Protein AF-A0A7C3XL91-F1 (afdb_monomer_lite)

Radius of gyration: 19.85 Å; chains: 1; bounding box: 43×28×61 Å

pLDDT: mean 85.0, std 7.69, range [58.5, 97.31]

Sequence (152 aa):
MSNKLIEIAEDSARGGFFLFTGNALSLIILAIGSIIVARLLGPDNYGLYSLSLVVPSILAGFTDFGISYALTRFSAKFRVESKSDLVASILKSGLLFKLIIGILMSLICFIFSDTFATYILNRSGMSFLVRIASFMILFQTIFTALNSSFIG

Foldseek 3Di:
DVVVVVVVVVVVVVLVVVVVVVVVVVVVVVVVVLVVVCVVLDPVRNVLLVLLQPVLVVLLVVLPPCLLVVLLVVLVVVVVVVNVVVNVVSLVVSLVSLQVSLVVSLVVQLVCLQVCCCPVVVHNVNSVSNNVSSNVSNVSSNVSSVVSNVSD

Secondary structure (DSSP, 8-state):
-HHHHHHHHHHHHHHHHHHHHHHHHHHHHHHHHHHHHHHHHHHHHHHHHHHHHHHHHHHHHHT-TTHHHHHHHHHHHHHHTT-HHHHHHHHHHHHHHHHHHHHHHHHHHHHTHHHHHHHTSS-GGGHHHHHHHHHHHHHHHHHHHHHHHHH-

Structure (mmCIF, N/CA/C/O backbone):
data_AF-A0A7C3XL91-F1
#
_entry.id   AF-A0A7C3XL91-F1
#
loop_
_atom_site.group_PDB
_atom_site.id
_atom_site.type_symbol
_atom_site.label_atom_id
_atom_site.label_alt_id
_atom_site.label_comp_id
_atom_site.label_asym_id
_atom_site.label_entity_id
_atom_site.label_seq_id
_atom_site.pdbx_PDB_ins_code
_atom_site.Cartn_x
_atom_site.Cartn_y
_atom_site.Cartn_z
_atom_site.occupancy
_atom_site.B_iso_or_equiv
_atom_site.auth_seq_id
_atom_site.auth_comp_id
_atom_site.auth_asym_id
_atom_site.auth_atom_id
_atom_site.pdbx_PDB_model_num
ATOM 1 N N . MET A 1 1 ? 16.577 10.152 -36.820 1.00 60.44 1 MET A N 1
ATOM 2 C CA . MET A 1 1 ? 16.574 10.573 -35.398 1.00 60.44 1 MET A CA 1
ATOM 3 C C . MET A 1 1 ? 15.177 10.985 -34.926 1.00 60.44 1 MET A C 1
ATOM 5 O O . MET A 1 1 ? 14.766 10.496 -33.887 1.00 60.44 1 MET A O 1
ATOM 9 N N . SER A 1 2 ? 14.423 11.777 -35.706 1.00 70.88 2 SER A N 1
ATOM 10 C CA . SER A 1 2 ? 13.025 12.160 -35.406 1.00 70.88 2 SER A CA 1
ATOM 11 C C . SER A 1 2 ? 12.072 10.967 -35.189 1.00 70.88 2 SER A C 1
ATOM 13 O O . SER A 1 2 ? 11.423 10.916 -34.151 1.00 70.88 2 SER A O 1
ATOM 15 N N . ASN A 1 3 ? 12.073 9.954 -36.068 1.00 80.88 3 ASN A N 1
ATOM 16 C CA . ASN A 1 3 ? 11.155 8.806 -35.936 1.00 80.88 3 ASN A CA 1
ATOM 17 C C . ASN A 1 3 ? 11.320 8.011 -34.628 1.00 80.88 3 ASN A C 1
ATOM 19 O O . ASN A 1 3 ? 10.329 7.602 -34.044 1.00 80.88 3 ASN A O 1
ATOM 23 N N . LYS A 1 4 ? 12.552 7.857 -34.119 1.00 85.06 4 LYS A N 1
ATOM 24 C CA . LYS A 1 4 ? 12.810 7.131 -32.863 1.00 85.06 4 LYS A CA 1
ATOM 25 C C . LYS A 1 4 ? 12.297 7.890 -31.633 1.00 85.06 4 LYS A C 1
ATOM 27 O O . LYS A 1 4 ? 11.898 7.276 -30.654 1.00 85.06 4 LYS A O 1
ATOM 32 N N . LEU A 1 5 ? 12.318 9.224 -31.672 1.00 89.69 5 LEU A N 1
ATOM 33 C CA . LEU A 1 5 ? 11.750 10.050 -30.602 1.00 89.69 5 LEU A CA 1
ATOM 34 C C . 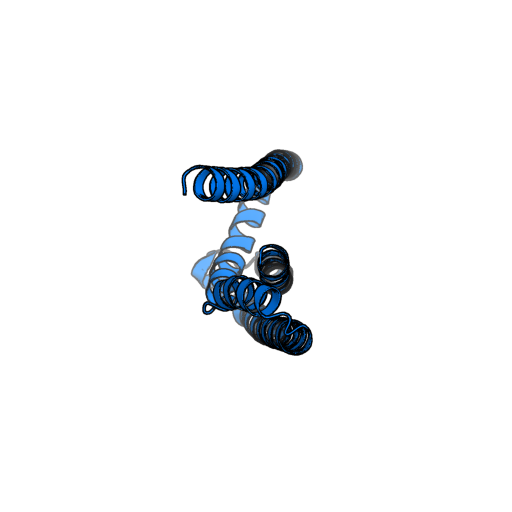LEU A 1 5 ? 10.220 9.990 -30.608 1.00 89.69 5 LEU A C 1
ATOM 36 O O . LEU A 1 5 ? 9.619 9.951 -29.541 1.00 89.69 5 LEU A O 1
ATOM 40 N N . ILE A 1 6 ? 9.613 9.955 -31.798 1.00 89.44 6 ILE A N 1
ATOM 41 C CA . ILE A 1 6 ? 8.161 9.809 -31.963 1.00 89.44 6 ILE A CA 1
ATOM 42 C C . ILE A 1 6 ? 7.700 8.448 -31.427 1.00 89.44 6 ILE A C 1
ATOM 44 O O . ILE A 1 6 ? 6.763 8.405 -30.642 1.00 89.44 6 ILE A O 1
ATOM 48 N N . GLU A 1 7 ? 8.409 7.367 -31.758 1.00 89.38 7 GLU A N 1
ATOM 49 C CA . GLU A 1 7 ? 8.102 6.006 -31.292 1.00 89.38 7 GLU A CA 1
ATOM 50 C C . GLU A 1 7 ? 8.181 5.880 -29.758 1.00 89.38 7 GLU A C 1
ATOM 52 O O . GLU A 1 7 ? 7.243 5.412 -29.119 1.00 89.38 7 GLU A O 1
ATOM 57 N N . ILE A 1 8 ? 9.246 6.402 -29.132 1.00 89.12 8 ILE A N 1
ATOM 58 C CA . ILE A 1 8 ? 9.374 6.417 -27.662 1.00 89.12 8 ILE A CA 1
ATOM 59 C C . ILE A 1 8 ? 8.254 7.243 -27.014 1.00 89.12 8 ILE A C 1
ATOM 61 O O . ILE A 1 8 ? 7.741 6.870 -25.954 1.00 89.12 8 ILE A O 1
ATOM 65 N N . ALA A 1 9 ? 7.887 8.377 -27.619 1.00 89.81 9 ALA A N 1
ATOM 66 C CA . ALA A 1 9 ? 6.806 9.219 -27.121 1.00 89.81 9 ALA A CA 1
ATOM 67 C C . ALA A 1 9 ? 5.447 8.513 -27.224 1.00 89.81 9 ALA A C 1
ATOM 69 O O . ALA A 1 9 ? 4.657 8.598 -26.286 1.00 89.81 9 ALA A O 1
ATOM 70 N N . GLU A 1 10 ? 5.195 7.790 -28.315 1.00 91.75 10 GLU A N 1
ATOM 71 C CA . GLU A 1 10 ? 3.971 7.019 -28.527 1.00 91.75 10 GLU A CA 1
ATOM 72 C C . GLU A 1 10 ? 3.849 5.861 -27.528 1.00 91.75 10 GLU A C 1
ATOM 74 O O . GLU A 1 10 ? 2.826 5.751 -26.850 1.00 91.75 10 GLU A O 1
ATOM 79 N N . ASP A 1 11 ? 4.909 5.069 -27.340 1.00 88.31 11 ASP A N 1
ATOM 80 C CA . ASP A 1 11 ? 4.933 3.976 -26.359 1.00 88.31 11 ASP A CA 1
ATOM 81 C C . ASP A 1 11 ? 4.738 4.486 -24.926 1.00 88.31 11 ASP A C 1
ATOM 83 O O . ASP A 1 11 ? 3.955 3.929 -24.147 1.00 88.31 11 ASP A O 1
ATOM 87 N N . SER A 1 12 ? 5.399 5.595 -24.583 1.00 88.81 12 SER A N 1
ATOM 88 C CA . SER A 1 12 ? 5.260 6.234 -23.271 1.00 88.81 12 SER A CA 1
ATOM 89 C C . SER A 1 12 ? 3.850 6.784 -23.058 1.00 88.81 12 SER A C 1
ATOM 91 O O . SER A 1 12 ? 3.268 6.597 -21.988 1.00 88.81 12 SER A O 1
ATOM 93 N N . ALA A 1 13 ? 3.274 7.436 -24.073 1.00 91.62 13 ALA A N 1
ATOM 94 C CA . ALA A 1 13 ? 1.916 7.965 -24.020 1.00 91.62 13 ALA A CA 1
ATOM 95 C C . ALA A 1 13 ? 0.889 6.839 -23.886 1.00 91.62 13 ALA A C 1
ATOM 97 O O . ALA A 1 13 ? -0.041 6.949 -23.090 1.00 91.62 13 ALA A O 1
ATOM 98 N N . ARG A 1 14 ? 1.080 5.728 -24.602 1.00 90.81 14 ARG A N 1
ATOM 99 C CA . ARG A 1 14 ? 0.198 4.564 -24.541 1.00 90.81 14 ARG A CA 1
ATOM 100 C C . ARG A 1 14 ? 0.249 3.893 -23.170 1.00 90.81 14 ARG A C 1
ATOM 102 O O . ARG A 1 14 ? -0.801 3.669 -22.571 1.00 90.81 14 ARG A O 1
ATOM 109 N N . GLY A 1 15 ? 1.448 3.628 -22.646 1.00 88.06 15 GLY A N 1
ATOM 110 C CA . GLY A 1 15 ? 1.629 3.073 -21.301 1.00 88.06 15 GLY A CA 1
ATOM 111 C C . GLY A 1 15 ? 1.049 3.987 -20.219 1.00 88.06 15 GLY A C 1
ATOM 112 O O . GLY A 1 15 ? 0.269 3.544 -19.374 1.00 88.06 15 GLY A O 1
ATOM 113 N N . GLY A 1 16 ? 1.345 5.286 -20.303 1.00 90.81 16 GLY A N 1
ATOM 114 C CA . GLY A 1 16 ? 0.785 6.302 -19.416 1.00 90.81 16 GLY A CA 1
ATOM 115 C C . GLY A 1 16 ? -0.741 6.379 -19.484 1.00 90.81 16 GLY A C 1
ATOM 116 O O . GLY A 1 16 ? -1.387 6.468 -18.445 1.00 90.81 16 GLY A O 1
ATOM 117 N N . PHE A 1 17 ? -1.334 6.273 -20.675 1.00 93.69 17 PHE A N 1
ATOM 118 C CA . PHE A 1 17 ? -2.785 6.291 -20.862 1.00 93.69 17 PHE A CA 1
ATOM 119 C C . PHE A 1 17 ? -3.470 5.082 -20.211 1.00 93.69 17 PHE A C 1
ATOM 121 O O . PHE A 1 17 ? -4.476 5.250 -19.517 1.00 93.69 17 PHE A O 1
ATOM 128 N N . PHE A 1 18 ? -2.918 3.873 -20.360 1.00 91.19 18 PHE A N 1
ATOM 129 C CA . PHE A 1 18 ? -3.445 2.680 -19.684 1.00 91.19 18 PHE A CA 1
ATOM 130 C C . PHE A 1 18 ? -3.353 2.791 -18.158 1.00 91.19 18 PHE A C 1
ATOM 132 O O . PHE A 1 18 ? -4.322 2.499 -17.456 1.00 91.19 18 PHE A O 1
ATOM 139 N N . LEU A 1 19 ? -2.224 3.273 -17.631 1.00 91.56 19 LEU A N 1
ATOM 140 C CA . LEU A 1 19 ? -2.070 3.488 -16.191 1.00 91.56 19 LEU A CA 1
ATOM 141 C C . LEU A 1 19 ? -3.016 4.578 -15.677 1.00 91.56 19 LEU A C 1
ATOM 143 O O . LEU A 1 19 ? -3.635 4.407 -14.628 1.00 91.56 19 LEU A O 1
ATOM 147 N N . PHE A 1 20 ? -3.156 5.683 -16.408 1.00 94.31 20 PHE A N 1
ATOM 148 C CA . PHE A 1 20 ? -4.037 6.787 -16.039 1.00 94.31 20 PHE A CA 1
ATOM 149 C C . PHE A 1 20 ? -5.500 6.349 -16.001 1.00 94.31 20 PHE A C 1
ATOM 151 O O . PHE A 1 20 ? -6.177 6.563 -14.999 1.00 94.31 20 PHE A O 1
ATOM 158 N N . THR A 1 21 ? -5.978 5.695 -17.059 1.00 95.12 21 THR A N 1
ATOM 159 C CA . THR A 1 21 ? -7.364 5.215 -17.140 1.00 95.12 21 THR A CA 1
ATOM 160 C C . THR A 1 21 ? -7.669 4.177 -16.063 1.00 95.12 21 THR A C 1
ATOM 162 O O . THR A 1 21 ? -8.705 4.276 -15.405 1.00 95.12 21 THR A O 1
ATOM 165 N N . GLY A 1 22 ? -6.746 3.244 -15.803 1.00 92.38 22 GLY A N 1
ATOM 166 C CA . GLY A 1 22 ? -6.877 2.273 -14.716 1.00 92.38 22 GLY A CA 1
ATOM 167 C C . GLY A 1 22 ? -6.945 2.928 -13.333 1.00 92.38 22 GLY A C 1
ATOM 168 O O . GLY A 1 22 ? -7.830 2.607 -12.538 1.00 92.38 22 GLY A O 1
ATOM 169 N N . ASN A 1 23 ? -6.063 3.894 -13.051 1.00 92.88 23 ASN A N 1
ATOM 170 C CA . ASN A 1 23 ? -6.078 4.627 -11.782 1.00 92.88 23 ASN A CA 1
ATOM 171 C C . ASN A 1 23 ? -7.334 5.491 -11.631 1.00 92.88 23 ASN A C 1
ATOM 173 O O . ASN A 1 23 ? -7.949 5.485 -10.567 1.00 92.88 23 ASN A O 1
ATOM 177 N N . ALA A 1 24 ? -7.753 6.192 -12.687 1.00 96.12 24 ALA A N 1
ATOM 178 C CA . ALA A 1 24 ? -8.970 6.995 -12.676 1.00 96.12 24 ALA A CA 1
ATOM 179 C C . ALA A 1 24 ? -10.201 6.131 -12.370 1.00 96.12 24 ALA A C 1
ATOM 181 O O . ALA A 1 24 ? -10.999 6.480 -11.501 1.00 96.12 24 ALA A O 1
ATOM 182 N N . LEU A 1 25 ? -10.321 4.967 -13.016 1.00 96.44 25 LEU A N 1
ATOM 183 C CA . LEU A 1 25 ? -11.417 4.036 -12.762 1.00 96.44 25 LEU A CA 1
ATOM 184 C C . LEU A 1 25 ? -11.385 3.498 -11.324 1.00 96.44 25 LEU A C 1
ATOM 186 O O . LEU A 1 25 ? -12.419 3.470 -10.659 1.00 96.44 25 LEU A O 1
ATOM 190 N N . SER A 1 26 ? -10.202 3.134 -10.821 1.00 93.94 26 SER A N 1
ATOM 191 C CA . SER A 1 26 ? -10.015 2.691 -9.433 1.00 93.94 26 SER A CA 1
ATOM 192 C C . SER A 1 26 ? -10.453 3.761 -8.425 1.00 93.94 26 SER A C 1
ATOM 194 O O . SER A 1 26 ? -11.185 3.464 -7.480 1.00 93.94 26 SER A O 1
ATOM 196 N N . LEU A 1 27 ? -10.092 5.028 -8.661 1.00 95.25 27 LEU A N 1
ATOM 197 C CA . LEU A 1 27 ? -10.496 6.154 -7.814 1.00 95.25 27 LEU A CA 1
ATOM 198 C C . LEU A 1 27 ? -12.007 6.400 -7.848 1.00 95.25 27 LEU A C 1
ATOM 200 O O . LEU A 1 27 ? -12.595 6.682 -6.806 1.00 95.25 27 LEU A O 1
ATOM 204 N N . ILE A 1 28 ? -12.647 6.260 -9.011 1.00 97.31 28 ILE A N 1
ATOM 205 C CA . ILE A 1 28 ? -14.107 6.375 -9.135 1.00 97.31 28 ILE A CA 1
ATOM 206 C C . ILE A 1 28 ? -14.797 5.266 -8.333 1.00 97.31 28 ILE A C 1
ATOM 208 O O . ILE A 1 28 ? -15.716 5.549 -7.564 1.00 97.31 28 ILE A O 1
ATOM 212 N N . ILE A 1 29 ? -14.332 4.019 -8.456 1.00 96.50 29 ILE A N 1
ATOM 213 C CA . ILE A 1 29 ? -14.867 2.882 -7.692 1.00 96.50 29 ILE A CA 1
ATOM 214 C C . ILE A 1 29 ? -14.688 3.119 -6.189 1.00 96.50 29 ILE A C 1
ATOM 216 O O . ILE A 1 29 ? -15.635 2.941 -5.423 1.00 96.50 29 ILE A O 1
ATOM 220 N N . LEU A 1 30 ? -13.505 3.573 -5.766 1.00 94.25 30 LEU A N 1
ATOM 221 C CA . LEU A 1 30 ? -13.215 3.894 -4.370 1.00 94.25 30 LEU A CA 1
ATOM 222 C C . LEU A 1 30 ? -14.122 5.011 -3.837 1.00 94.25 30 LEU A C 1
ATOM 224 O O . LEU A 1 30 ? -14.628 4.906 -2.721 1.00 94.25 30 LEU A O 1
ATOM 228 N N . ALA A 1 31 ? -14.350 6.064 -4.624 1.00 95.12 31 ALA A N 1
ATOM 229 C CA . ALA A 1 31 ? -15.209 7.181 -4.245 1.00 95.12 31 ALA A CA 1
ATOM 230 C C . ALA A 1 31 ? -16.676 6.753 -4.105 1.00 95.12 31 ALA A C 1
ATOM 232 O O . ALA A 1 31 ? -17.331 7.083 -3.119 1.00 95.12 31 ALA A O 1
ATOM 233 N N . ILE A 1 32 ? -17.194 5.975 -5.056 1.00 96.69 32 ILE A N 1
ATOM 234 C CA . ILE A 1 32 ? -18.563 5.454 -4.981 1.00 96.69 32 ILE A CA 1
ATOM 235 C C . ILE A 1 32 ? -18.700 4.512 -3.778 1.00 96.69 32 ILE A C 1
ATOM 237 O O . ILE A 1 32 ? -19.644 4.641 -2.997 1.00 96.69 32 ILE A O 1
ATOM 241 N N . GLY A 1 33 ? -17.738 3.605 -3.588 1.00 93.19 33 GLY A N 1
ATOM 242 C CA . GLY A 1 33 ? -17.714 2.676 -2.463 1.00 93.19 33 GLY A CA 1
ATOM 243 C C . GLY A 1 33 ? -17.684 3.390 -1.113 1.00 93.19 33 GLY A C 1
ATOM 244 O O . GLY A 1 33 ? -18.470 3.056 -0.228 1.00 93.19 33 GLY A O 1
ATOM 245 N N . SER A 1 34 ? -16.844 4.418 -0.959 1.00 89.88 34 SER A N 1
ATOM 246 C CA . SER A 1 34 ? -16.754 5.177 0.292 1.00 89.88 34 SER A CA 1
ATOM 247 C C . SER A 1 34 ? -18.049 5.929 0.611 1.00 89.88 34 SER A C 1
ATOM 249 O O . SER A 1 34 ? -18.495 5.901 1.757 1.00 89.88 34 SER A O 1
ATOM 251 N N . ILE A 1 35 ? -18.715 6.514 -0.393 1.00 92.81 35 ILE A N 1
ATOM 252 C CA . ILE A 1 35 ? -20.018 7.178 -0.222 1.00 92.81 35 ILE A CA 1
ATOM 253 C C . ILE A 1 35 ? -21.096 6.178 0.210 1.00 92.81 35 ILE A C 1
ATOM 255 O O . ILE A 1 35 ? -21.880 6.470 1.117 1.00 92.81 35 ILE A O 1
ATOM 259 N N . ILE A 1 36 ? -21.146 5.001 -0.423 1.00 94.31 36 ILE A N 1
ATOM 260 C CA . ILE A 1 36 ? -22.111 3.948 -0.081 1.00 94.31 36 ILE A CA 1
ATOM 261 C C . ILE A 1 36 ? -21.907 3.491 1.367 1.00 94.31 36 ILE A C 1
ATOM 263 O O . ILE A 1 36 ? -22.866 3.461 2.138 1.00 94.31 36 ILE A O 1
ATOM 267 N N . VAL A 1 37 ? -20.662 3.202 1.758 1.00 91.12 37 VAL A N 1
ATOM 268 C CA . VAL A 1 37 ? -20.315 2.796 3.129 1.00 91.12 37 VAL A CA 1
ATOM 269 C C . VAL A 1 37 ? -20.680 3.894 4.130 1.00 91.12 37 VAL A C 1
ATOM 271 O O . VAL A 1 37 ? -21.330 3.605 5.131 1.00 91.12 37 VAL A O 1
ATOM 274 N N . ALA A 1 38 ? -20.354 5.159 3.850 1.00 90.81 38 ALA A N 1
ATOM 275 C CA . ALA A 1 38 ? -20.695 6.277 4.730 1.00 90.81 38 ALA A CA 1
ATOM 276 C C . ALA A 1 38 ? -22.211 6.420 4.948 1.00 90.81 38 ALA A C 1
ATOM 278 O O . ALA A 1 38 ? -22.654 6.669 6.070 1.00 90.81 38 ALA A O 1
ATOM 279 N N . ARG A 1 39 ? -23.021 6.220 3.899 1.00 92.06 39 ARG A N 1
ATOM 280 C CA . ARG A 1 39 ? -24.489 6.268 4.009 1.00 92.06 39 ARG A CA 1
ATOM 281 C C . ARG A 1 39 ? -25.081 5.069 4.746 1.00 92.06 39 ARG A C 1
ATOM 283 O O . ARG A 1 39 ? -26.051 5.251 5.470 1.00 92.06 39 ARG A O 1
ATOM 290 N N . LEU A 1 40 ? -24.516 3.875 4.572 1.00 91.12 40 LEU A N 1
ATOM 291 C CA . LEU A 1 40 ? -24.963 2.661 5.266 1.00 91.12 40 LEU A CA 1
ATOM 292 C C . LEU A 1 40 ? -24.654 2.705 6.765 1.00 91.12 40 LEU A C 1
ATOM 294 O O . LEU A 1 40 ? -25.476 2.289 7.574 1.00 91.12 40 LEU A O 1
ATOM 298 N N . LEU A 1 41 ? -23.467 3.193 7.130 1.00 86.31 41 LEU A N 1
ATOM 299 C CA . LEU A 1 41 ? -23.006 3.219 8.520 1.00 86.31 41 LEU A CA 1
ATOM 300 C C . LEU A 1 41 ? -23.550 4.425 9.300 1.00 86.31 41 LEU A C 1
ATOM 302 O O . LEU A 1 41 ? -23.683 4.356 10.524 1.00 86.31 41 LEU A O 1
ATOM 306 N N . GLY A 1 42 ? -23.854 5.523 8.607 1.00 89.56 42 GLY A N 1
ATOM 307 C CA . GLY A 1 42 ? -24.134 6.811 9.231 1.00 89.56 42 GLY A CA 1
ATOM 308 C C . GLY A 1 42 ? -22.858 7.498 9.748 1.00 89.56 42 GLY A C 1
ATOM 309 O O . GLY A 1 42 ? -21.792 6.879 9.821 1.00 89.56 42 GLY A O 1
ATOM 310 N N . PRO A 1 43 ? -22.941 8.791 10.109 1.00 82.81 43 PRO A N 1
ATOM 311 C CA . PRO A 1 43 ? -21.771 9.607 10.443 1.00 82.81 43 PRO A CA 1
ATOM 312 C C . PRO A 1 43 ? -20.995 9.090 11.664 1.00 82.81 43 PRO A C 1
ATOM 314 O O . PRO A 1 43 ? -19.765 9.081 11.639 1.00 82.81 43 PRO A O 1
ATOM 317 N N . ASP A 1 44 ? -21.690 8.592 12.691 1.00 81.00 44 ASP A N 1
ATOM 318 C CA . ASP A 1 44 ? -21.052 8.131 13.929 1.00 81.00 44 ASP A CA 1
ATOM 319 C C . ASP A 1 44 ? -20.222 6.857 13.716 1.00 81.00 44 ASP A C 1
ATOM 321 O O . ASP A 1 44 ? -19.047 6.803 14.087 1.00 81.00 44 ASP A O 1
ATOM 325 N N . ASN A 1 45 ? -20.791 5.836 13.064 1.00 83.44 45 ASN A N 1
ATOM 326 C CA . ASN A 1 45 ? -20.083 4.574 12.824 1.00 83.44 45 ASN A CA 1
ATOM 327 C C . ASN A 1 45 ? -19.035 4.703 11.714 1.00 83.44 45 ASN A C 1
ATOM 329 O O . ASN A 1 45 ? -17.999 4.039 11.775 1.00 83.44 45 ASN A O 1
ATOM 333 N N . TYR A 1 46 ? -19.266 5.567 10.719 1.00 84.62 46 TYR A N 1
ATOM 334 C CA . TYR A 1 46 ? -18.262 5.856 9.698 1.00 84.62 46 TYR A CA 1
ATOM 335 C C . TYR A 1 46 ? -17.031 6.542 10.303 1.00 84.62 46 TYR A C 1
ATOM 337 O O . TYR A 1 46 ? -15.906 6.189 9.955 1.00 84.62 46 TYR A O 1
ATOM 345 N N . GLY A 1 47 ? -17.223 7.444 11.274 1.00 83.06 47 GLY A N 1
ATOM 346 C CA . GLY A 1 47 ? -16.124 8.043 12.033 1.00 83.06 47 GLY A CA 1
ATOM 347 C C . GLY A 1 47 ? -15.262 6.993 12.741 1.00 83.06 47 GLY A C 1
ATOM 348 O O . GLY A 1 47 ? -14.039 7.011 12.599 1.00 83.06 47 GLY A O 1
ATOM 349 N N . LEU A 1 48 ? -15.890 6.035 13.438 1.00 82.75 48 LEU A N 1
ATOM 350 C CA . LEU A 1 48 ? -15.182 4.926 14.099 1.00 82.75 48 LEU A CA 1
ATOM 351 C C . LEU A 1 48 ? -14.433 4.042 13.094 1.00 82.75 48 LEU A C 1
ATOM 353 O O . LEU A 1 48 ? -13.275 3.690 13.320 1.00 82.75 48 LEU A O 1
ATOM 357 N N . TYR A 1 49 ? -15.072 3.722 11.966 1.00 84.06 49 TYR A N 1
ATOM 358 C CA . TYR A 1 49 ? -14.452 2.972 10.879 1.00 84.06 49 TYR A CA 1
ATOM 359 C C . TYR A 1 49 ? -13.205 3.690 10.350 1.00 84.06 49 TYR A C 1
ATOM 361 O O . TYR A 1 49 ? -12.119 3.113 10.373 1.00 84.06 49 TYR A O 1
ATOM 369 N N . SER A 1 50 ? -13.314 4.961 9.953 1.00 83.94 50 SER A N 1
ATOM 370 C CA . SER A 1 50 ? -12.181 5.726 9.423 1.00 83.94 50 SER A CA 1
ATOM 371 C C . SER A 1 50 ? -11.041 5.847 10.434 1.00 83.94 50 SER A C 1
ATOM 373 O O . SER A 1 50 ? -9.892 5.609 10.069 1.00 83.94 50 SER A O 1
ATOM 375 N N . LEU A 1 51 ? -11.342 6.139 11.704 1.00 84.06 51 LEU A N 1
ATOM 376 C CA . LEU A 1 51 ? -10.343 6.217 12.778 1.00 84.06 51 LEU A CA 1
ATOM 377 C C . LEU A 1 51 ? -9.598 4.893 12.978 1.00 84.06 51 LEU A C 1
ATOM 379 O O . LEU A 1 51 ? -8.378 4.899 13.145 1.00 84.06 51 LEU A O 1
ATOM 383 N N . SER A 1 52 ? -10.305 3.761 12.907 1.00 84.81 52 SER A N 1
ATOM 384 C CA . SER A 1 52 ? -9.689 2.438 13.059 1.00 84.81 52 SER A CA 1
ATOM 385 C C . SER A 1 52 ? -8.664 2.114 11.966 1.00 84.81 52 SER A C 1
ATOM 387 O O . SER A 1 52 ? -7.734 1.348 12.214 1.00 84.81 52 SER A O 1
ATOM 389 N N . LEU A 1 53 ? -8.789 2.731 10.784 1.00 85.75 53 LEU A N 1
ATOM 390 C CA . LEU A 1 53 ? -7.888 2.526 9.648 1.00 85.75 53 LEU A CA 1
ATOM 391 C C . LEU A 1 53 ? -6.667 3.449 9.651 1.00 85.75 53 LEU A C 1
ATOM 393 O O . LEU A 1 53 ? -5.686 3.140 8.972 1.00 85.75 53 LEU A O 1
ATOM 397 N N . VAL A 1 54 ? -6.690 4.561 10.394 1.00 86.06 54 VAL A N 1
ATOM 398 C CA . VAL A 1 54 ? -5.596 5.552 10.394 1.00 86.06 54 VAL A CA 1
ATOM 399 C C . VAL A 1 54 ? -4.276 4.913 10.816 1.00 86.06 54 VAL A C 1
ATOM 401 O O . VAL A 1 54 ? -3.279 5.022 10.104 1.00 86.06 54 VAL A O 1
ATOM 404 N N . VAL A 1 55 ? -4.274 4.209 11.951 1.00 85.31 55 VAL A N 1
ATOM 405 C CA . VAL A 1 55 ? -3.065 3.574 12.495 1.00 85.31 55 VAL A CA 1
ATOM 406 C C . VAL A 1 55 ? -2.523 2.504 11.533 1.00 85.31 55 VAL A C 1
ATOM 408 O O . VAL A 1 55 ? -1.368 2.634 11.120 1.00 85.31 55 VAL A O 1
ATOM 411 N N . PRO A 1 56 ? -3.326 1.517 11.080 1.00 86.06 56 PRO A N 1
ATOM 412 C CA . PRO A 1 56 ? -2.898 0.567 10.055 1.00 86.06 56 PRO A CA 1
ATOM 413 C C . PRO A 1 56 ? -2.351 1.220 8.787 1.00 86.06 56 PRO A C 1
ATOM 415 O O . PRO A 1 56 ? -1.330 0.773 8.275 1.00 86.06 56 PRO A O 1
ATOM 418 N N . SER A 1 57 ? -2.976 2.296 8.302 1.00 86.12 57 SER A N 1
ATOM 419 C CA . SER A 1 57 ? -2.541 2.985 7.079 1.00 86.12 57 SER A CA 1
ATOM 420 C C . SER A 1 57 ? -1.154 3.610 7.233 1.00 86.12 57 SER A C 1
ATOM 422 O O . SER A 1 57 ? -0.327 3.508 6.327 1.00 86.12 57 SER A O 1
ATOM 424 N N . ILE A 1 58 ? -0.868 4.216 8.391 1.00 87.12 58 ILE A N 1
ATOM 425 C CA . ILE A 1 58 ? 0.459 4.765 8.696 1.00 87.12 58 ILE A CA 1
ATOM 426 C C . ILE A 1 58 ? 1.489 3.633 8.743 1.00 87.12 58 ILE A C 1
ATOM 428 O O . ILE A 1 58 ? 2.515 3.717 8.068 1.00 87.12 58 ILE A O 1
ATOM 432 N N . LEU A 1 59 ? 1.207 2.554 9.482 1.00 86.12 59 LEU A N 1
ATOM 433 C CA . LEU A 1 59 ? 2.112 1.404 9.581 1.00 86.12 59 LEU A CA 1
ATOM 434 C C . LEU A 1 59 ? 2.365 0.761 8.210 1.00 86.12 59 LEU A C 1
ATOM 436 O O . LEU A 1 59 ? 3.507 0.443 7.886 1.00 86.12 59 LEU A O 1
ATOM 440 N N . ALA A 1 60 ? 1.328 0.620 7.380 1.00 85.94 60 ALA A N 1
ATOM 441 C CA . ALA A 1 60 ? 1.448 0.106 6.021 1.00 85.94 60 ALA A CA 1
ATOM 442 C C . ALA A 1 60 ? 2.362 0.987 5.156 1.00 85.94 60 ALA A C 1
ATOM 444 O O . ALA A 1 60 ? 3.171 0.452 4.397 1.00 85.94 60 ALA A O 1
ATOM 445 N N . GLY A 1 61 ? 2.316 2.314 5.315 1.00 83.25 61 GLY A N 1
ATOM 446 C CA . GLY A 1 61 ? 3.235 3.239 4.643 1.00 83.25 61 GLY A CA 1
ATOM 447 C C . GLY A 1 61 ? 4.711 2.968 4.958 1.00 83.25 61 GLY A C 1
ATOM 448 O O . GLY A 1 61 ? 5.559 3.052 4.071 1.00 83.25 61 GLY A O 1
ATOM 449 N N . PHE A 1 62 ? 5.019 2.540 6.184 1.00 84.06 62 PHE A N 1
ATOM 450 C CA . PHE A 1 62 ? 6.380 2.162 6.575 1.00 84.06 62 PHE A CA 1
ATOM 451 C C . PHE A 1 62 ? 6.832 0.804 6.021 1.00 84.06 62 PHE A C 1
ATOM 453 O O . PHE A 1 62 ? 8.025 0.531 6.034 1.00 84.06 62 PHE A O 1
ATOM 460 N N . THR A 1 63 ? 5.939 -0.038 5.488 1.00 85.06 63 THR A N 1
ATOM 461 C CA . THR A 1 63 ? 6.313 -1.377 4.980 1.00 85.06 63 THR A CA 1
ATOM 462 C C . THR A 1 63 ? 7.036 -1.362 3.635 1.00 85.06 63 THR A C 1
ATOM 464 O O . THR A 1 63 ? 7.554 -2.396 3.212 1.00 85.06 63 THR A O 1
ATOM 467 N N . ASP A 1 64 ? 7.049 -0.233 2.919 1.00 81.31 64 ASP A N 1
ATOM 468 C CA . ASP A 1 64 ? 7.540 -0.231 1.545 1.00 81.31 64 ASP A CA 1
ATOM 469 C C . ASP A 1 64 ? 9.071 -0.284 1.447 1.00 81.31 64 ASP A C 1
ATOM 471 O O . ASP A 1 64 ? 9.596 -1.015 0.613 1.00 81.31 64 ASP A O 1
ATOM 475 N N . PHE A 1 65 ? 9.798 0.438 2.309 1.00 82.19 65 PHE A N 1
ATOM 476 C CA . PHE A 1 65 ? 11.274 0.469 2.347 1.00 82.19 65 PHE A CA 1
ATOM 477 C C . PHE A 1 65 ? 11.960 0.584 0.959 1.00 82.19 65 PHE A C 1
ATOM 479 O O . PHE A 1 65 ? 13.062 0.084 0.753 1.00 82.19 65 PHE A O 1
ATOM 486 N N . GLY A 1 66 ? 11.312 1.229 -0.021 1.00 84.38 66 GLY A N 1
ATOM 487 C CA . GLY A 1 66 ? 11.819 1.368 -1.395 1.00 84.38 66 GLY A CA 1
ATOM 488 C C . GLY A 1 66 ? 11.702 0.115 -2.279 1.00 84.38 66 GLY A C 1
ATOM 489 O O . GLY A 1 66 ? 12.168 0.127 -3.419 1.00 84.38 66 GLY A O 1
ATOM 490 N N . ILE A 1 67 ? 11.061 -0.954 -1.802 1.00 88.00 67 ILE A N 1
ATOM 491 C CA . ILE A 1 67 ? 10.936 -2.232 -2.515 1.00 88.00 67 ILE A CA 1
ATOM 492 C C . ILE A 1 67 ? 10.018 -2.108 -3.717 1.00 88.00 67 ILE A C 1
ATOM 494 O O . ILE A 1 67 ? 10.362 -2.629 -4.770 1.00 88.00 67 ILE A O 1
ATOM 498 N N . SER A 1 68 ? 8.898 -1.390 -3.607 1.00 87.81 68 SER A N 1
ATOM 499 C CA . SER A 1 68 ? 8.033 -1.110 -4.760 1.00 87.81 68 SER A CA 1
ATOM 500 C C . SER A 1 68 ? 8.828 -0.479 -5.912 1.00 87.81 68 SER A C 1
ATOM 502 O O . SER A 1 68 ? 8.739 -0.925 -7.053 1.00 87.81 68 SER A O 1
ATOM 504 N N . TYR A 1 69 ? 9.692 0.497 -5.609 1.00 87.00 69 TYR A N 1
ATOM 505 C CA . TYR A 1 69 ? 10.550 1.135 -6.610 1.00 87.00 69 TYR A CA 1
ATOM 506 C C . TYR A 1 69 ? 11.592 0.168 -7.190 1.00 87.00 69 TYR A C 1
ATOM 508 O O . TYR A 1 69 ? 11.807 0.139 -8.403 1.00 87.00 69 TYR A O 1
ATOM 516 N N . ALA A 1 70 ? 12.227 -0.645 -6.339 1.00 87.31 70 ALA A N 1
ATOM 517 C CA . ALA A 1 70 ? 13.176 -1.664 -6.778 1.00 87.31 70 ALA A CA 1
ATOM 518 C C . ALA A 1 70 ? 12.506 -2.689 -7.705 1.00 87.31 70 ALA A C 1
ATOM 520 O O . ALA A 1 70 ? 13.046 -2.985 -8.770 1.00 87.31 70 ALA A O 1
ATOM 521 N N . LEU A 1 71 ? 11.316 -3.174 -7.341 1.00 88.88 71 LEU A N 1
ATOM 522 C CA . LEU A 1 71 ? 10.535 -4.113 -8.138 1.00 88.88 71 LEU A CA 1
ATOM 523 C C . LEU A 1 71 ? 10.250 -3.532 -9.519 1.00 88.88 71 LEU A C 1
ATOM 525 O O . LEU A 1 71 ? 10.641 -4.159 -10.495 1.00 88.88 71 LEU A O 1
ATOM 529 N N . THR A 1 72 ? 9.686 -2.326 -9.620 1.00 90.00 72 THR A N 1
ATOM 530 C CA . THR A 1 72 ? 9.384 -1.691 -10.916 1.00 90.00 72 THR A CA 1
ATOM 531 C C . THR A 1 72 ? 10.642 -1.431 -11.751 1.00 90.00 72 THR A C 1
ATOM 533 O O . THR A 1 72 ? 10.682 -1.734 -12.939 1.00 90.00 72 THR A O 1
ATOM 536 N N . ARG A 1 73 ? 11.716 -0.902 -11.151 1.00 88.25 73 ARG A N 1
ATOM 537 C CA . ARG A 1 73 ? 12.932 -0.543 -11.901 1.00 88.25 73 ARG A CA 1
ATOM 538 C C . ARG A 1 73 ? 13.707 -1.765 -12.388 1.00 88.25 73 ARG A C 1
ATOM 540 O O . ARG A 1 73 ? 14.188 -1.779 -13.522 1.00 88.25 73 ARG A O 1
ATOM 547 N N . PHE A 1 74 ? 13.908 -2.753 -11.519 1.00 86.00 74 PHE A N 1
ATOM 548 C CA . PHE A 1 74 ? 14.719 -3.920 -11.852 1.00 86.00 74 PHE A CA 1
ATOM 549 C C . PHE A 1 74 ? 13.965 -4.906 -12.743 1.00 86.00 74 PHE A C 1
ATOM 551 O O . PHE A 1 74 ? 14.594 -5.464 -13.639 1.00 86.00 74 PHE A O 1
ATOM 558 N N . SER A 1 75 ? 12.649 -5.077 -12.573 1.00 86.25 75 SER A N 1
ATOM 559 C CA . SER A 1 75 ? 11.847 -5.893 -13.501 1.00 86.25 75 SER A CA 1
ATOM 560 C C . SER A 1 75 ? 11.909 -5.334 -14.925 1.00 86.25 75 SER A C 1
ATOM 562 O O . SER A 1 75 ? 12.338 -6.060 -15.823 1.00 86.25 75 SER A O 1
ATOM 564 N N . ALA A 1 76 ? 11.654 -4.033 -15.108 1.00 86.44 76 ALA A N 1
ATOM 565 C CA . ALA A 1 76 ? 11.760 -3.373 -16.408 1.00 86.44 76 ALA A CA 1
ATOM 566 C C . ALA A 1 76 ? 13.160 -3.528 -17.025 1.00 86.44 76 ALA A C 1
ATOM 568 O O . ALA A 1 76 ? 13.305 -3.885 -18.196 1.00 86.44 76 ALA A O 1
ATOM 569 N N . LYS A 1 77 ? 14.218 -3.328 -16.225 1.00 86.12 77 LYS A N 1
ATOM 570 C CA . LYS A 1 77 ? 15.607 -3.462 -16.690 1.00 86.12 77 LYS A CA 1
ATOM 571 C C . LYS A 1 77 ? 15.940 -4.892 -17.132 1.00 86.12 77 LYS A C 1
ATOM 573 O O . LYS A 1 77 ? 16.463 -5.088 -18.227 1.00 86.12 77 LYS A O 1
ATOM 578 N N . PHE A 1 78 ? 15.657 -5.895 -16.300 1.00 84.31 78 PHE A N 1
ATOM 579 C CA . PHE A 1 78 ? 16.017 -7.286 -16.599 1.00 84.31 78 PHE A CA 1
ATOM 580 C C . PHE A 1 78 ? 15.154 -7.909 -17.696 1.00 84.31 78 PHE A C 1
ATOM 582 O O . PHE A 1 78 ? 15.621 -8.808 -18.397 1.00 84.31 78 PHE A O 1
ATOM 589 N N . ARG A 1 79 ? 13.940 -7.387 -17.899 1.00 82.31 79 ARG A N 1
ATOM 590 C CA . ARG A 1 79 ? 13.085 -7.736 -19.034 1.00 82.31 79 ARG A CA 1
ATOM 591 C C . ARG A 1 79 ? 13.708 -7.314 -20.364 1.00 82.31 79 ARG A C 1
ATOM 593 O O . ARG A 1 79 ? 13.730 -8.117 -21.291 1.00 82.31 79 ARG A O 1
ATOM 600 N N . VAL A 1 80 ? 14.281 -6.110 -20.442 1.00 84.50 80 VAL A N 1
ATOM 601 C CA . VAL A 1 80 ? 15.011 -5.644 -21.639 1.00 84.50 80 VAL A CA 1
ATOM 602 C C . VAL A 1 80 ? 16.299 -6.446 -21.858 1.00 84.50 80 VAL A C 1
ATOM 604 O O . VAL A 1 80 ? 16.633 -6.783 -22.989 1.00 84.50 80 VAL A O 1
ATOM 607 N N . GLU A 1 81 ? 16.998 -6.826 -20.784 1.00 84.88 81 GLU A N 1
ATOM 608 C CA . GLU A 1 81 ? 18.203 -7.669 -20.862 1.00 84.88 81 GLU A CA 1
ATOM 609 C C . GLU A 1 8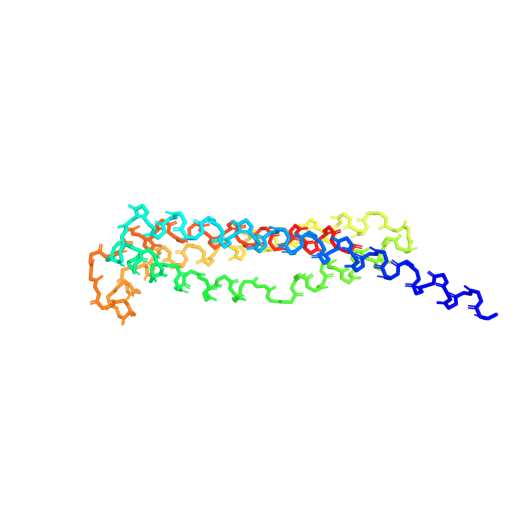1 ? 17.913 -9.154 -21.182 1.00 84.88 81 GLU A C 1
ATOM 611 O O . GLU A 1 81 ? 18.848 -9.950 -21.233 1.00 84.88 81 GLU A O 1
ATOM 616 N N . SER A 1 82 ? 16.646 -9.547 -21.396 1.00 80.06 82 SER A N 1
ATOM 617 C CA . SER A 1 82 ? 16.212 -10.934 -21.660 1.00 80.06 82 SER A CA 1
ATOM 618 C C . SER A 1 82 ? 16.634 -11.949 -20.583 1.00 80.06 82 SER A C 1
ATOM 620 O O . SER A 1 82 ? 16.761 -13.143 -20.847 1.00 80.06 82 SER A O 1
ATOM 622 N N . LYS A 1 83 ? 16.830 -11.491 -19.339 1.00 82.12 83 LYS A N 1
ATOM 623 C CA . LYS A 1 83 ? 17.213 -12.323 -18.186 1.00 82.12 83 LYS A CA 1
ATOM 624 C C . LYS A 1 83 ? 15.982 -12.709 -17.367 1.00 82.12 83 LYS A C 1
ATOM 626 O O . LYS A 1 83 ? 15.807 -12.248 -16.237 1.00 82.12 83 LYS A O 1
ATOM 631 N N . SER A 1 84 ? 15.125 -13.555 -17.937 1.00 77.25 84 SER A N 1
ATOM 632 C CA . SER A 1 84 ? 13.866 -14.002 -17.314 1.00 77.25 84 SER A CA 1
ATOM 633 C C . SER A 1 84 ? 14.053 -14.596 -15.913 1.00 77.25 84 SER A C 1
ATOM 635 O O . SER A 1 84 ? 13.235 -14.346 -15.027 1.00 77.25 84 SER A O 1
ATOM 637 N N . ASP A 1 85 ? 15.158 -15.305 -15.678 1.00 82.50 85 ASP A N 1
ATOM 638 C CA . ASP A 1 85 ? 15.443 -15.935 -14.383 1.00 82.50 85 ASP A CA 1
ATOM 639 C C . ASP A 1 85 ? 15.704 -14.901 -13.277 1.00 82.50 85 ASP A C 1
ATOM 641 O O . ASP A 1 85 ? 15.249 -15.056 -12.141 1.00 82.50 85 ASP A O 1
ATOM 645 N N . LEU A 1 86 ? 16.389 -13.799 -13.609 1.00 81.44 86 LEU A N 1
ATOM 646 C CA . LEU A 1 86 ? 16.646 -12.714 -12.658 1.00 81.44 86 LEU A CA 1
ATOM 647 C C . LEU A 1 86 ? 15.376 -11.911 -12.362 1.00 81.44 86 LEU A C 1
ATOM 649 O O . LEU A 1 86 ? 15.189 -11.493 -11.218 1.00 81.44 86 LEU A O 1
ATOM 653 N N . VAL A 1 87 ? 14.488 -11.740 -13.351 1.00 82.88 87 VAL A N 1
ATOM 654 C CA . VAL A 1 87 ? 13.168 -11.124 -13.139 1.00 82.88 87 VAL A CA 1
ATOM 655 C C . VAL A 1 87 ? 12.379 -11.939 -12.114 1.00 82.88 87 VAL A C 1
ATOM 657 O O . VAL A 1 87 ? 11.959 -11.396 -11.094 1.00 82.88 87 VAL A O 1
ATOM 660 N N . ALA A 1 88 ? 12.244 -13.252 -12.323 1.00 83.06 88 ALA A N 1
ATOM 661 C CA . ALA A 1 88 ? 11.516 -14.127 -11.403 1.00 83.06 88 ALA A CA 1
ATOM 662 C C . ALA A 1 88 ? 12.134 -14.140 -9.993 1.00 83.06 88 ALA A C 1
ATOM 664 O O . ALA A 1 88 ? 11.408 -14.111 -8.997 1.00 83.06 88 ALA A O 1
ATOM 665 N N . SER A 1 89 ? 13.468 -14.132 -9.898 1.00 86.19 89 SER A N 1
ATOM 666 C CA . SER A 1 89 ? 14.184 -14.097 -8.619 1.00 86.19 89 SER A CA 1
ATOM 667 C C . SER A 1 89 ? 13.917 -12.809 -7.830 1.00 86.19 89 SER A C 1
ATOM 669 O O . SER A 1 89 ? 13.613 -12.863 -6.637 1.00 86.19 89 SER A O 1
ATOM 671 N N . ILE A 1 90 ? 13.948 -11.647 -8.491 1.00 87.06 90 ILE A N 1
ATOM 672 C CA . ILE A 1 90 ? 13.695 -10.351 -7.842 1.00 87.06 90 ILE A CA 1
ATOM 673 C C . ILE A 1 90 ? 12.237 -10.198 -7.441 1.00 87.06 90 ILE A C 1
ATOM 675 O O . ILE A 1 90 ? 11.965 -9.751 -6.329 1.00 87.06 90 ILE A O 1
ATOM 679 N N . LEU A 1 91 ? 11.308 -10.620 -8.299 1.00 87.06 91 LEU A N 1
ATOM 680 C CA . LEU A 1 91 ? 9.886 -10.638 -7.971 1.00 87.06 91 LEU A CA 1
ATOM 681 C C . LEU A 1 91 ? 9.619 -11.523 -6.749 1.00 87.06 91 LEU A C 1
ATOM 683 O O . LEU A 1 91 ? 8.971 -11.087 -5.800 1.00 87.06 91 LEU A O 1
ATOM 687 N N . LYS A 1 92 ? 10.179 -12.740 -6.724 1.00 87.81 92 LYS A N 1
ATOM 688 C CA . LYS A 1 92 ? 10.027 -13.670 -5.600 1.00 87.81 92 LYS A CA 1
ATOM 689 C C . LYS A 1 92 ? 10.642 -13.117 -4.315 1.00 87.81 92 LYS A C 1
ATOM 691 O O . LYS A 1 92 ? 10.007 -13.184 -3.268 1.00 87.81 92 LYS A O 1
ATOM 696 N N . SER A 1 93 ? 11.852 -12.564 -4.388 1.00 87.50 93 SER A N 1
ATOM 697 C CA . SER A 1 93 ? 12.548 -11.981 -3.236 1.00 87.50 93 SER A CA 1
ATOM 698 C C . SER A 1 93 ? 11.818 -10.751 -2.689 1.00 87.50 93 SER A C 1
ATOM 700 O O . SER A 1 93 ? 11.555 -10.668 -1.490 1.00 87.50 93 SER A O 1
ATOM 702 N N . GLY A 1 94 ? 11.400 -9.835 -3.569 1.00 87.62 94 GLY A N 1
ATOM 703 C CA . GLY A 1 94 ? 10.641 -8.644 -3.194 1.00 87.62 94 GLY A CA 1
ATOM 704 C C . GLY A 1 94 ? 9.282 -8.988 -2.589 1.00 87.62 94 GLY A C 1
ATOM 705 O O . GLY A 1 94 ? 8.914 -8.419 -1.562 1.00 87.62 94 GLY A O 1
ATOM 706 N N . LEU A 1 95 ? 8.570 -9.965 -3.161 1.00 88.56 95 LEU A N 1
ATOM 707 C CA . LEU A 1 95 ? 7.295 -10.441 -2.626 1.00 88.56 95 LEU A CA 1
ATOM 708 C C . LEU A 1 95 ? 7.467 -11.140 -1.271 1.00 88.56 95 LEU A C 1
ATOM 710 O O . LEU A 1 95 ? 6.702 -10.860 -0.353 1.00 88.56 95 LEU A O 1
ATOM 714 N N . LEU A 1 96 ? 8.477 -12.004 -1.112 1.00 89.56 96 LEU A N 1
ATOM 715 C CA 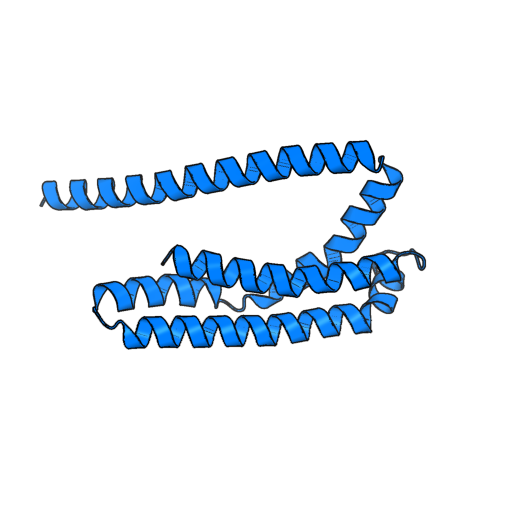. LEU A 1 96 ? 8.779 -12.659 0.167 1.00 89.56 96 LEU A CA 1
ATOM 716 C C . LEU A 1 96 ? 9.126 -11.638 1.250 1.00 89.56 96 LEU A C 1
ATOM 718 O O . LEU A 1 96 ? 8.601 -11.728 2.357 1.00 89.56 96 LEU A O 1
ATOM 722 N N . PHE A 1 97 ? 9.956 -10.642 0.936 1.00 89.75 97 PHE A N 1
ATOM 723 C CA . PHE A 1 97 ? 10.282 -9.583 1.886 1.00 89.75 97 PHE A CA 1
ATOM 724 C C . PHE A 1 97 ? 9.031 -8.794 2.285 1.00 89.75 97 PHE A C 1
ATOM 726 O O . PHE A 1 97 ? 8.783 -8.590 3.473 1.00 89.75 97 PHE A O 1
ATOM 733 N N . LYS A 1 98 ? 8.215 -8.386 1.304 1.00 88.88 98 LYS A N 1
ATOM 734 C CA . LYS A 1 98 ? 6.944 -7.676 1.521 1.00 88.88 98 LYS A CA 1
ATOM 735 C C . LYS A 1 98 ? 5.968 -8.488 2.374 1.00 88.88 98 LYS A C 1
ATOM 737 O O . LYS A 1 98 ? 5.290 -7.933 3.234 1.00 88.88 98 LYS A O 1
ATOM 742 N N . LEU A 1 99 ? 5.933 -9.801 2.183 1.00 89.94 99 LEU A N 1
ATOM 743 C CA . LEU A 1 99 ? 5.114 -10.708 2.975 1.00 89.94 99 LEU A CA 1
ATOM 744 C C . LEU A 1 99 ? 5.620 -10.788 4.422 1.00 89.94 99 LEU A C 1
ATOM 746 O O . LEU A 1 99 ? 4.829 -10.637 5.348 1.00 89.94 99 LEU A O 1
ATOM 750 N N . ILE A 1 100 ? 6.930 -10.943 4.631 1.00 90.94 100 ILE A N 1
ATOM 751 C CA . ILE A 1 100 ? 7.531 -10.991 5.973 1.00 90.94 100 ILE A CA 1
ATOM 752 C C . ILE A 1 100 ? 7.306 -9.668 6.715 1.00 90.94 100 ILE A C 1
ATOM 754 O O . ILE A 1 100 ? 6.815 -9.678 7.843 1.00 90.94 100 ILE A O 1
ATOM 758 N N . ILE A 1 101 ? 7.603 -8.524 6.089 1.00 90.00 101 ILE A N 1
ATOM 759 C CA . ILE A 1 101 ? 7.433 -7.211 6.728 1.00 90.00 1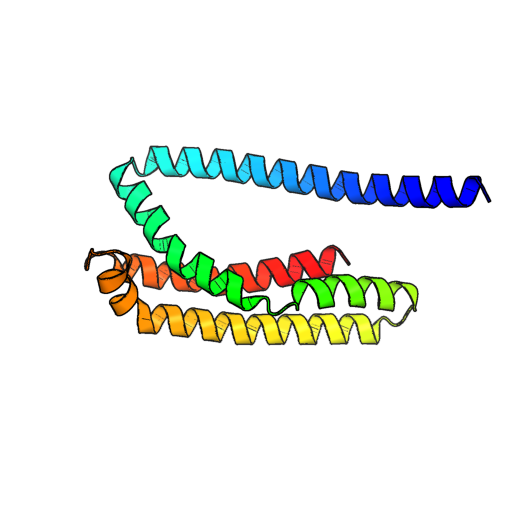01 ILE A CA 1
ATOM 760 C C . ILE A 1 101 ? 5.954 -6.886 6.975 1.00 90.00 101 ILE A C 1
ATOM 762 O O . ILE A 1 101 ? 5.621 -6.314 8.010 1.00 90.00 101 ILE A O 1
ATOM 766 N N . GLY A 1 102 ? 5.061 -7.299 6.068 1.00 89.06 102 GLY A N 1
ATOM 767 C CA . GLY A 1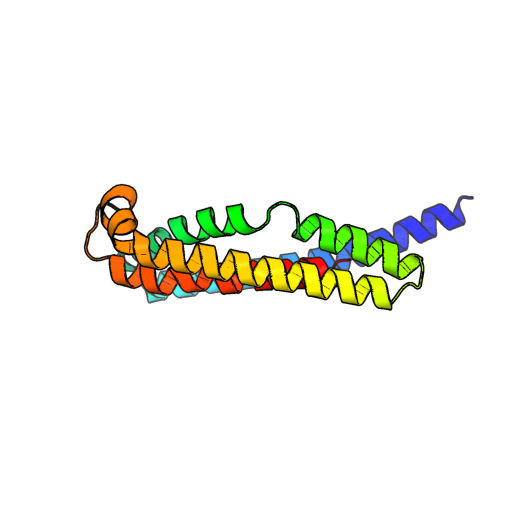 102 ? 3.617 -7.147 6.218 1.00 89.06 102 GLY A CA 1
ATOM 768 C C . GLY A 1 102 ? 3.072 -7.967 7.387 1.00 89.06 102 GLY A C 1
ATOM 769 O O . GLY A 1 102 ? 2.314 -7.434 8.194 1.00 89.06 102 GLY A O 1
ATOM 770 N N . ILE A 1 103 ? 3.506 -9.226 7.537 1.00 90.00 103 ILE A N 1
ATOM 771 C CA . ILE A 1 103 ? 3.161 -10.067 8.696 1.00 90.00 103 ILE A CA 1
ATOM 772 C C . ILE A 1 103 ? 3.692 -9.444 9.986 1.00 90.00 103 ILE A C 1
ATOM 774 O O . ILE A 1 103 ? 2.941 -9.325 10.950 1.00 90.00 103 ILE A O 1
ATOM 778 N N . LEU A 1 104 ? 4.959 -9.018 10.010 1.00 90.06 104 LEU A N 1
ATOM 779 C CA . LEU A 1 104 ? 5.560 -8.406 11.195 1.00 90.06 104 LEU A CA 1
ATOM 780 C C . LEU A 1 104 ? 4.808 -7.137 11.612 1.00 90.06 104 LEU A C 1
ATOM 782 O O . LEU A 1 104 ? 4.446 -7.007 12.778 1.00 90.06 104 LEU A O 1
ATOM 786 N N . MET A 1 105 ? 4.511 -6.232 10.675 1.00 86.75 105 MET A N 1
ATOM 787 C CA . MET A 1 105 ? 3.782 -4.996 10.986 1.00 86.75 105 MET A CA 1
ATOM 788 C C . MET A 1 105 ? 2.323 -5.241 11.355 1.00 86.75 105 MET A C 1
ATOM 790 O O . MET A 1 105 ? 1.808 -4.581 12.256 1.00 86.75 105 MET A O 1
ATOM 794 N N . SER A 1 106 ? 1.666 -6.211 10.719 1.00 87.56 106 SER A N 1
ATOM 795 C CA . SER A 1 106 ? 0.316 -6.633 11.097 1.00 87.56 106 SER A CA 1
ATOM 796 C C . SER A 1 106 ? 0.290 -7.194 12.522 1.00 87.56 106 SER A C 1
ATOM 798 O O . SER A 1 106 ? -0.535 -6.771 13.330 1.00 87.56 106 SER A O 1
ATOM 800 N N . LEU A 1 107 ? 1.254 -8.048 12.882 1.00 87.94 107 LEU A N 1
ATOM 801 C CA . LEU A 1 107 ? 1.371 -8.616 14.224 1.00 87.94 107 LEU A CA 1
ATOM 802 C 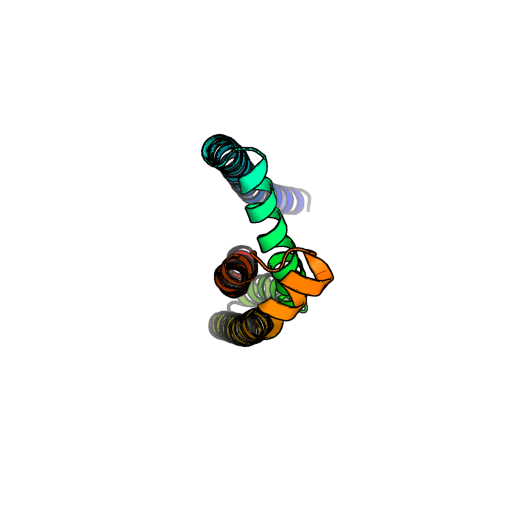C . LEU A 1 107 ? 1.671 -7.542 15.280 1.00 87.94 107 LEU A C 1
ATOM 804 O O . LEU A 1 107 ? 1.055 -7.541 16.345 1.00 87.94 107 LEU A O 1
ATOM 808 N N . ILE A 1 108 ? 2.563 -6.594 14.974 1.00 86.31 108 ILE A N 1
ATOM 809 C CA . ILE A 1 108 ? 2.835 -5.435 15.838 1.00 86.31 108 ILE A CA 1
ATOM 810 C C . ILE A 1 108 ? 1.548 -4.628 16.039 1.00 86.31 108 ILE A C 1
ATOM 812 O O . ILE A 1 108 ? 1.177 -4.331 17.172 1.00 86.31 108 ILE A O 1
ATOM 816 N N . CYS A 1 109 ? 0.817 -4.324 14.966 1.00 83.00 109 CYS A N 1
ATOM 817 C CA . CYS A 1 109 ? -0.442 -3.590 15.060 1.00 83.00 109 CYS A CA 1
ATOM 818 C C . CYS A 1 109 ? -1.501 -4.348 15.874 1.00 83.00 109 CYS A C 1
ATOM 820 O O . CYS A 1 109 ? -2.267 -3.732 16.611 1.00 83.00 109 CYS A O 1
ATOM 822 N N . PHE A 1 110 ? -1.540 -5.678 15.764 1.00 81.94 110 PHE A N 1
ATOM 823 C CA . PHE A 1 110 ? -2.463 -6.526 16.510 1.00 81.94 110 PHE A CA 1
ATOM 824 C C . PHE A 1 110 ? -2.151 -6.527 18.013 1.00 81.94 110 PHE A C 1
ATOM 826 O O . PHE A 1 110 ? -3.055 -6.320 18.823 1.00 81.94 110 PHE A O 1
ATOM 833 N N . ILE A 1 111 ? -0.881 -6.700 18.395 1.00 82.25 111 ILE A N 1
ATOM 834 C CA . ILE A 1 111 ? -0.451 -6.730 19.805 1.00 82.25 111 ILE A CA 1
ATOM 835 C C . ILE A 1 111 ? -0.614 -5.353 20.457 1.00 82.25 111 ILE A C 1
ATOM 837 O O . ILE A 1 111 ? -1.127 -5.251 21.567 1.00 82.25 111 ILE A O 1
ATOM 841 N N . PHE A 1 112 ? -0.234 -4.283 19.757 1.00 79.38 112 PHE A N 1
ATOM 842 C CA . PHE A 1 112 ? -0.333 -2.912 20.268 1.00 79.38 112 PHE A CA 1
ATOM 843 C C . PHE A 1 112 ? -1.708 -2.268 20.024 1.00 79.38 112 PHE A C 1
ATOM 845 O O . PHE A 1 112 ? -1.886 -1.083 20.306 1.00 79.38 112 PHE A O 1
ATOM 852 N N . SER A 1 113 ? -2.692 -3.031 19.532 1.00 75.25 113 SER A N 1
ATOM 853 C CA . SER A 1 113 ? -4.040 -2.533 19.217 1.00 75.25 113 SER A CA 1
ATOM 854 C C . SER A 1 113 ? -4.715 -1.853 20.409 1.00 75.25 113 SER A C 1
ATOM 856 O O . SER A 1 113 ? -5.310 -0.790 20.242 1.00 75.25 113 SER A O 1
ATOM 858 N N . ASP A 1 114 ? -4.558 -2.409 21.611 1.00 72.31 114 ASP A N 1
ATOM 859 C CA . ASP A 1 114 ? -5.137 -1.861 22.840 1.00 72.31 114 ASP A CA 1
ATOM 860 C C . ASP A 1 114 ? -4.472 -0.538 23.248 1.00 72.31 114 ASP A C 1
ATOM 862 O O . ASP A 1 114 ? -5.148 0.423 23.629 1.00 72.31 114 ASP A O 1
ATOM 866 N N . THR A 1 115 ? -3.152 -0.436 23.076 1.00 73.44 115 THR A N 1
ATOM 867 C CA . THR A 1 115 ? -2.400 0.802 23.311 1.00 73.44 115 THR A CA 1
ATOM 868 C C . THR A 1 115 ? -2.801 1.877 22.307 1.00 73.44 115 THR A C 1
ATOM 870 O O . THR A 1 115 ? -3.047 3.016 22.697 1.00 73.44 115 THR A O 1
ATOM 873 N N . PHE A 1 116 ? -2.938 1.527 21.026 1.00 73.56 116 PHE A N 1
ATOM 874 C CA . PHE A 1 116 ? -3.367 2.466 19.991 1.00 73.56 116 PHE A CA 1
ATOM 875 C C . PHE A 1 116 ? -4.814 2.932 20.195 1.00 73.56 116 PHE A C 1
ATOM 877 O O . PHE A 1 116 ? -5.085 4.129 20.105 1.00 73.56 116 PHE A O 1
ATOM 884 N N . ALA A 1 117 ? -5.734 2.030 20.547 1.00 69.31 117 ALA A N 1
ATOM 885 C CA . ALA A 1 117 ? -7.126 2.378 20.836 1.00 69.31 117 ALA A CA 1
ATOM 886 C C . ALA A 1 117 ? -7.255 3.344 22.029 1.00 69.31 117 ALA A C 1
ATOM 888 O O . ALA A 1 117 ? -8.086 4.256 22.015 1.00 69.31 117 ALA A O 1
ATOM 889 N N . THR A 1 118 ? -6.399 3.179 23.039 1.00 67.50 118 THR A N 1
ATOM 890 C CA . THR A 1 118 ? -6.456 3.973 24.271 1.00 67.50 118 THR A CA 1
ATOM 891 C C . THR A 1 118 ? -5.716 5.308 24.142 1.00 67.50 118 THR A C 1
ATOM 893 O O . THR A 1 118 ? -6.276 6.340 24.494 1.00 67.50 118 THR A O 1
ATOM 896 N N . TYR A 1 119 ? -4.493 5.320 23.596 1.00 65.88 119 TYR A N 1
ATOM 897 C CA . TYR A 1 119 ? -3.662 6.532 23.504 1.00 65.88 119 TYR A CA 1
ATOM 898 C C . TYR A 1 119 ? -3.918 7.378 22.254 1.00 65.88 119 TYR A C 1
ATOM 900 O O . TYR A 1 119 ? -3.876 8.602 22.341 1.00 65.88 119 TYR A O 1
ATOM 908 N N . ILE A 1 120 ? -4.154 6.755 21.093 1.00 66.56 120 ILE A N 1
ATOM 909 C CA . ILE A 1 120 ? -4.325 7.483 19.823 1.00 66.56 120 ILE A CA 1
ATOM 910 C C . ILE A 1 120 ? -5.802 7.764 19.554 1.00 66.56 120 ILE A C 1
ATOM 912 O O . ILE A 1 120 ? -6.151 8.877 19.170 1.00 66.56 120 ILE A O 1
ATOM 916 N N . LEU A 1 121 ? -6.678 6.774 19.760 1.00 65.81 121 LEU A N 1
ATOM 917 C CA . LEU A 1 121 ? -8.106 6.919 19.453 1.00 65.81 121 LEU A CA 1
ATOM 918 C C . LEU A 1 121 ? -8.947 7.438 20.634 1.00 65.81 121 LEU A C 1
ATOM 920 O O . LEU A 1 121 ? -10.115 7.774 20.434 1.00 65.81 121 LEU A O 1
ATOM 924 N N . ASN A 1 122 ? -8.374 7.514 21.843 1.00 63.62 122 ASN A N 1
ATOM 925 C CA . ASN A 1 122 ? -9.006 8.042 23.062 1.00 63.62 122 ASN A CA 1
ATOM 926 C C . ASN A 1 122 ? -10.394 7.422 23.362 1.00 63.62 122 ASN A C 1
ATOM 928 O O . ASN A 1 122 ? -11.278 8.051 23.945 1.00 63.62 122 ASN A O 1
ATOM 932 N N . ARG A 1 123 ? -10.614 6.179 22.902 1.00 64.56 123 ARG A N 1
ATOM 933 C CA . ARG A 1 123 ? -11.866 5.419 23.034 1.00 64.56 123 ARG A CA 1
ATOM 934 C C . ARG A 1 123 ? -11.549 3.927 23.137 1.00 64.56 123 ARG A C 1
ATOM 936 O O . ARG A 1 123 ? -11.342 3.243 22.135 1.00 64.56 123 ARG A O 1
ATOM 943 N N . SER A 1 124 ? -11.599 3.412 24.362 1.00 58.50 124 SER A N 1
ATOM 944 C CA . SER A 1 124 ? -11.300 2.016 24.724 1.00 58.50 124 SER A CA 1
ATOM 945 C C . SER A 1 124 ? -12.215 0.964 24.072 1.00 58.50 124 SER A C 1
ATOM 947 O O . SER A 1 124 ? -11.866 -0.210 24.032 1.00 58.50 124 SER A O 1
ATOM 949 N N . GLY A 1 125 ? -13.362 1.360 23.508 1.00 63.19 125 GLY A N 1
ATOM 950 C CA . GLY A 1 125 ? -14.282 0.452 22.809 1.00 63.19 125 GLY A CA 1
ATOM 951 C C . GLY A 1 125 ? -13.858 0.038 21.391 1.00 63.19 125 GLY A C 1
ATOM 952 O O . GLY A 1 125 ? -14.513 -0.811 20.795 1.00 63.19 125 GLY A O 1
ATOM 953 N N . MET A 1 126 ? -12.791 0.620 20.823 1.00 66.88 126 MET A N 1
ATOM 954 C CA . MET A 1 126 ? -12.396 0.392 19.420 1.00 66.88 126 MET A CA 1
ATOM 955 C C . MET A 1 126 ? -11.289 -0.649 19.205 1.00 66.88 126 MET A C 1
ATOM 957 O O . MET A 1 126 ? -10.950 -0.930 18.054 1.00 66.88 126 MET A O 1
ATOM 961 N N . SER A 1 127 ? -10.754 -1.273 20.260 1.00 67.12 127 SER A N 1
ATOM 962 C CA . SER A 1 127 ? -9.682 -2.277 20.134 1.00 67.12 127 SER A CA 1
ATOM 963 C C . SER A 1 127 ? -10.010 -3.401 19.147 1.00 67.12 127 SER A C 1
ATOM 965 O O . SER A 1 127 ? -9.150 -3.823 18.376 1.00 67.12 127 SER A O 1
ATOM 967 N N . PHE A 1 128 ? -11.264 -3.865 19.111 1.00 74.88 128 PHE A N 1
ATOM 968 C CA . PHE A 1 128 ? -11.685 -4.930 18.197 1.00 74.88 128 PHE A CA 1
ATOM 969 C C . PHE A 1 128 ? -11.616 -4.510 16.719 1.00 74.88 128 PHE A C 1
ATOM 971 O O . PHE A 1 128 ? -11.134 -5.273 15.883 1.00 74.88 128 PHE A O 1
ATOM 978 N N . LEU A 1 129 ? -12.026 -3.276 16.402 1.00 77.12 129 LEU A N 1
ATOM 979 C CA . LEU A 1 129 ? -11.957 -2.732 15.042 1.00 77.12 129 LEU A CA 1
ATOM 980 C C . LEU A 1 129 ? -10.504 -2.571 14.587 1.00 77.12 129 LEU A C 1
ATOM 982 O O . LEU A 1 129 ? -10.168 -2.968 13.476 1.00 77.12 129 LEU A O 1
ATOM 986 N N . VAL A 1 130 ? -9.628 -2.072 15.466 1.00 78.06 130 VAL A N 1
ATOM 987 C CA . VAL A 1 130 ? -8.190 -1.929 15.176 1.00 78.06 130 VAL A CA 1
ATOM 988 C C . VAL A 1 130 ? -7.531 -3.298 14.959 1.00 78.06 130 VAL A C 1
ATOM 990 O O . VAL A 1 130 ? -6.718 -3.452 14.047 1.00 78.06 130 VAL A O 1
ATOM 993 N N . ARG A 1 131 ? -7.913 -4.326 15.732 1.00 78.56 131 ARG A N 1
ATOM 994 C CA . ARG A 1 131 ? -7.434 -5.704 15.519 1.00 78.56 131 ARG A CA 1
ATOM 995 C C . ARG A 1 131 ? -7.837 -6.252 14.158 1.00 78.56 131 ARG A C 1
ATOM 997 O O . ARG A 1 131 ? -6.985 -6.808 13.475 1.00 78.56 131 ARG A O 1
ATOM 1004 N N . ILE A 1 132 ? -9.087 -6.075 13.734 1.00 82.44 132 ILE A N 1
ATOM 1005 C CA . ILE A 1 132 ? -9.511 -6.494 12.388 1.00 82.44 132 ILE A CA 1
ATOM 1006 C C . ILE A 1 132 ? -8.761 -5.691 11.318 1.00 82.44 132 ILE A C 1
ATOM 1008 O O . ILE A 1 132 ? -8.262 -6.261 10.349 1.00 82.44 132 ILE A O 1
ATOM 1012 N N . ALA A 1 133 ? -8.607 -4.383 11.521 1.00 82.94 133 ALA A N 1
ATOM 1013 C CA . ALA A 1 133 ? -7.915 -3.508 10.585 1.00 82.94 133 ALA A CA 1
ATOM 1014 C C . ALA A 1 133 ? -6.413 -3.824 10.452 1.00 82.94 133 ALA A C 1
ATOM 1016 O O . ALA A 1 133 ? -5.822 -3.539 9.416 1.00 82.94 133 ALA A O 1
ATOM 1017 N N . SER A 1 134 ? -5.786 -4.483 11.433 1.00 83.06 134 SER A N 1
ATOM 1018 C CA . SER A 1 134 ? -4.387 -4.927 11.328 1.00 83.06 134 SER A CA 1
ATOM 1019 C C . SER A 1 134 ? -4.134 -5.867 10.142 1.00 83.06 134 SER A C 1
ATOM 1021 O O . SER A 1 134 ? -3.044 -5.845 9.563 1.00 83.06 134 SER A O 1
ATOM 1023 N N . PHE A 1 135 ? -5.136 -6.647 9.717 1.00 85.19 135 PHE A N 1
ATOM 1024 C CA . PHE A 1 135 ? -5.020 -7.506 8.535 1.00 85.19 135 PHE A CA 1
ATOM 1025 C C . PHE A 1 135 ? -4.917 -6.691 7.244 1.00 85.19 135 PHE A C 1
ATOM 1027 O O . PHE A 1 135 ? -4.274 -7.135 6.293 1.00 85.19 135 PHE A O 1
ATOM 1034 N N . MET A 1 136 ? -5.485 -5.479 7.218 1.00 87.81 136 MET A N 1
ATOM 1035 C CA . MET A 1 136 ? -5.404 -4.575 6.069 1.00 87.81 136 MET A CA 1
ATOM 1036 C C . MET A 1 136 ? -3.952 -4.277 5.694 1.00 87.81 136 MET A C 1
ATOM 1038 O O . MET A 1 136 ? -3.649 -4.224 4.506 1.00 87.81 136 MET A O 1
ATOM 1042 N N . ILE A 1 137 ? -3.053 -4.159 6.680 1.00 87.69 137 ILE A N 1
ATOM 1043 C CA . ILE A 1 137 ? -1.621 -3.915 6.451 1.00 87.69 137 ILE A CA 1
ATOM 1044 C C . ILE A 1 137 ? -1.048 -4.995 5.534 1.00 87.69 137 ILE A C 1
ATOM 1046 O O . ILE A 1 137 ? -0.448 -4.684 4.511 1.00 87.69 137 ILE A O 1
ATOM 1050 N N . LEU A 1 138 ? -1.288 -6.267 5.859 1.00 88.50 138 LEU A N 1
ATOM 1051 C CA . LEU A 1 138 ? -0.767 -7.397 5.096 1.00 88.50 138 LEU A CA 1
ATOM 1052 C C . LEU A 1 138 ? -1.290 -7.400 3.655 1.00 88.50 138 LEU A C 1
ATOM 1054 O O . LEU A 1 138 ? -0.503 -7.513 2.713 1.00 88.50 138 LEU A O 1
ATOM 1058 N N . PHE A 1 139 ? -2.602 -7.229 3.475 1.00 89.00 139 PHE A N 1
ATOM 1059 C CA . PHE A 1 139 ? -3.206 -7.186 2.141 1.00 89.00 139 PHE A CA 1
ATOM 1060 C C . PHE A 1 139 ? -2.696 -6.004 1.322 1.00 89.00 139 PHE A C 1
ATOM 1062 O O . PHE A 1 139 ? -2.377 -6.165 0.145 1.00 89.00 139 PHE A O 1
ATOM 1069 N N . GLN A 1 140 ? -2.569 -4.836 1.948 1.00 88.56 140 GLN A N 1
ATOM 1070 C CA . GLN A 1 140 ? -2.084 -3.634 1.291 1.00 88.56 140 GLN A CA 1
ATOM 1071 C C . GLN A 1 140 ? -0.628 -3.798 0.860 1.00 88.56 140 GLN A C 1
ATOM 1073 O O . GLN A 1 140 ? -0.315 -3.554 -0.299 1.00 88.56 140 GLN A O 1
ATOM 1078 N N . THR A 1 141 ? 0.253 -4.289 1.734 1.00 88.62 141 THR A N 1
ATOM 1079 C CA . THR A 1 141 ? 1.669 -4.505 1.409 1.00 88.62 141 THR A CA 1
ATOM 1080 C C . THR A 1 141 ? 1.851 -5.475 0.235 1.00 88.62 141 THR A C 1
ATOM 1082 O O . THR A 1 141 ? 2.677 -5.216 -0.647 1.00 88.62 141 THR A O 1
ATOM 1085 N N . ILE A 1 142 ? 1.062 -6.556 0.179 1.00 88.81 142 ILE A N 1
ATOM 1086 C CA . ILE A 1 142 ? 1.066 -7.512 -0.940 1.00 88.81 142 ILE A CA 1
ATOM 1087 C C . ILE A 1 142 ? 0.533 -6.857 -2.216 1.00 88.81 142 ILE A C 1
ATOM 1089 O O . ILE A 1 142 ? 1.159 -6.972 -3.270 1.00 88.81 142 ILE A O 1
ATOM 1093 N N . PHE A 1 143 ? -0.593 -6.146 -2.129 1.00 89.81 143 PHE A N 1
ATOM 1094 C CA . PHE A 1 143 ? -1.193 -5.460 -3.270 1.00 89.81 143 PHE A CA 1
ATOM 1095 C C . PHE A 1 143 ? -0.219 -4.462 -3.903 1.00 89.81 143 PHE A C 1
ATOM 1097 O O . PHE A 1 143 ? -0.037 -4.475 -5.119 1.00 89.81 143 PHE A O 1
ATOM 1104 N N . THR A 1 144 ? 0.473 -3.653 -3.095 1.00 88.62 144 THR A N 1
ATOM 1105 C CA . THR A 1 144 ? 1.465 -2.698 -3.604 1.00 88.62 144 THR A CA 1
ATOM 1106 C C . THR A 1 144 ? 2.622 -3.416 -4.295 1.00 88.62 144 THR A C 1
ATOM 1108 O O . THR A 1 144 ? 3.033 -3.004 -5.375 1.00 88.62 144 THR A O 1
ATOM 1111 N N . ALA A 1 145 ? 3.115 -4.522 -3.725 1.00 86.94 145 ALA A N 1
ATOM 1112 C CA . ALA A 1 145 ? 4.191 -5.308 -4.328 1.00 86.94 145 ALA A CA 1
ATOM 1113 C C . ALA A 1 145 ? 3.789 -5.888 -5.693 1.00 86.94 145 ALA A C 1
ATOM 1115 O O . ALA A 1 145 ? 4.561 -5.805 -6.649 1.00 86.94 145 ALA A O 1
ATOM 1116 N N . LEU A 1 146 ? 2.575 -6.438 -5.797 1.00 87.44 146 LEU A N 1
ATOM 1117 C CA . LEU A 1 146 ? 2.029 -6.955 -7.052 1.00 87.44 146 LEU A CA 1
ATOM 1118 C C . LEU A 1 146 ? 1.854 -5.836 -8.078 1.00 87.44 146 LEU A C 1
ATOM 1120 O O . LEU A 1 146 ? 2.328 -5.967 -9.201 1.00 87.44 146 LEU A O 1
ATOM 1124 N N . ASN A 1 147 ? 1.248 -4.715 -7.686 1.00 89.31 147 ASN A N 1
ATOM 1125 C CA . ASN A 1 147 ? 1.039 -3.578 -8.577 1.00 89.31 147 ASN A CA 1
ATOM 1126 C C . ASN A 1 147 ? 2.374 -3.057 -9.139 1.00 89.31 147 ASN A C 1
ATOM 1128 O O . ASN A 1 147 ? 2.534 -2.926 -10.348 1.00 89.31 147 ASN A O 1
ATOM 1132 N N . SER A 1 148 ? 3.381 -2.861 -8.285 1.00 86.06 148 SER A N 1
ATOM 1133 C CA . SER A 1 148 ? 4.724 -2.450 -8.712 1.00 86.06 148 SER A CA 1
ATOM 1134 C C . SER A 1 148 ? 5.424 -3.464 -9.613 1.00 86.06 148 SER A C 1
ATOM 1136 O O . SER A 1 148 ? 6.193 -3.065 -10.487 1.00 86.06 148 SER A O 1
ATOM 1138 N N . SER A 1 149 ? 5.150 -4.753 -9.412 1.00 86.56 149 SER A N 1
ATOM 1139 C CA . SER A 1 149 ? 5.677 -5.841 -10.239 1.00 86.56 149 SER A CA 1
ATOM 1140 C C . SER A 1 149 ? 5.030 -5.907 -11.621 1.00 86.56 149 SER A C 1
ATOM 1142 O O . SER A 1 149 ? 5.698 -6.299 -12.564 1.00 86.56 149 SER A O 1
ATOM 1144 N N . PHE A 1 150 ? 3.748 -5.548 -11.744 1.00 85.12 150 PHE A N 1
ATOM 1145 C CA . PHE A 1 150 ? 3.042 -5.507 -13.030 1.00 85.12 150 PHE A CA 1
ATOM 1146 C C . PHE A 1 150 ? 3.344 -4.246 -13.844 1.00 85.12 150 PHE A C 1
ATOM 1148 O O . PHE A 1 150 ? 3.226 -4.271 -15.067 1.00 85.12 150 PHE A O 1
ATOM 1155 N N . ILE A 1 151 ? 3.687 -3.142 -13.173 1.00 84.62 151 ILE A N 1
ATOM 1156 C CA . ILE A 1 151 ? 4.042 -1.879 -13.833 1.00 84.62 151 ILE A CA 1
ATOM 1157 C C . ILE A 1 151 ? 5.437 -1.944 -14.476 1.00 84.62 151 ILE A C 1
ATOM 1159 O O . ILE A 1 151 ? 5.649 -1.290 -15.497 1.00 84.62 151 ILE A O 1
ATOM 1163 N N . GLY A 1 152 ? 6.386 -2.678 -13.882 1.00 76.50 152 GLY A N 1
ATOM 1164 C CA . GLY A 1 152 ? 7.736 -2.852 -14.440 1.00 76.50 152 GLY A CA 1
ATOM 1165 C C . GLY A 1 152 ? 7.832 -3.990 -15.453 1.00 76.50 152 GLY A C 1
ATOM 1166 O O . GLY A 1 152 ? 8.639 -3.861 -16.400 1.00 76.50 152 GLY A O 1
#